Protein AF-A0A3D0Z3B1-F1 (afdb_monomer_lite)

Radius of gyration: 17.04 Å; chains: 1; bounding box: 24×19×64 Å

Structure (mmCIF, N/CA/C/O backbone):
data_AF-A0A3D0Z3B1-F1
#
_entry.id   AF-A0A3D0Z3B1-F1
#
loop_
_atom_site.group_PDB
_atom_site.id
_atom_site.type_symbol
_atom_site.label_atom_id
_atom_site.label_alt_id
_atom_site.label_comp_id
_atom_site.label_asym_id
_atom_site.label_entity_id
_atom_site.label_seq_id
_atom_site.pdbx_PDB_ins_code
_atom_site.Cartn_x
_atom_site.Cartn_y
_atom_site.Cartn_z
_atom_site.occupancy
_atom_site.B_iso_or_equiv
_atom_site.auth_seq_id
_atom_site.auth_comp_id
_atom_site.auth_asym_id
_atom_site.auth_atom_id
_atom_site.pdbx_PDB_model_num
ATOM 1 N N . MET A 1 1 ? -3.009 7.877 -39.534 1.00 71.69 1 MET A N 1
ATOM 2 C CA . MET A 1 1 ? -3.227 8.172 -38.096 1.00 71.69 1 MET A CA 1
ATOM 3 C C . MET A 1 1 ? -2.034 7.692 -37.270 1.00 71.69 1 MET A C 1
ATOM 5 O O . MET A 1 1 ? -1.586 6.574 -37.508 1.00 71.69 1 MET A O 1
ATOM 9 N N . PRO A 1 2 ? -1.496 8.490 -36.329 1.00 84.12 2 PRO A N 1
ATOM 10 C CA . PRO A 1 2 ? -0.343 8.090 -35.516 1.00 84.12 2 PRO A CA 1
ATOM 11 C C . PRO A 1 2 ? -0.721 7.120 -34.378 1.00 84.12 2 PRO A C 1
ATOM 13 O O . PRO A 1 2 ? -1.737 7.284 -33.707 1.00 84.12 2 PRO A O 1
ATOM 16 N N . ARG A 1 3 ? 0.125 6.109 -34.122 1.00 90.31 3 ARG A N 1
ATOM 17 C CA . ARG A 1 3 ? -0.060 5.114 -33.046 1.00 90.31 3 ARG A CA 1
ATOM 18 C C . ARG A 1 3 ? 0.529 5.606 -31.720 1.00 90.31 3 ARG A C 1
ATOM 20 O O . ARG A 1 3 ? 1.748 5.687 -31.576 1.00 90.31 3 ARG A O 1
ATOM 27 N N . VAL A 1 4 ? -0.308 5.806 -30.701 1.00 87.94 4 VAL A N 1
ATOM 28 C CA . VAL A 1 4 ? 0.153 6.164 -29.346 1.00 87.94 4 VAL A CA 1
ATOM 29 C C . VAL A 1 4 ? 0.634 4.919 -28.586 1.00 87.94 4 VAL A C 1
ATOM 31 O O . VAL A 1 4 ? -0.145 4.028 -28.241 1.00 87.94 4 VAL A O 1
ATOM 34 N N . LYS A 1 5 ? 1.941 4.835 -28.301 1.00 89.19 5 LYS A N 1
ATOM 35 C CA . LYS A 1 5 ? 2.529 3.773 -27.460 1.00 89.19 5 LYS A CA 1
ATOM 36 C C . LYS A 1 5 ? 2.402 4.102 -25.967 1.00 89.19 5 LYS A C 1
ATOM 38 O O . LYS A 1 5 ? 2.430 5.250 -25.547 1.00 89.19 5 LYS A O 1
ATOM 43 N N . ARG A 1 6 ? 2.352 3.052 -25.136 1.00 85.25 6 ARG A N 1
ATOM 44 C CA . ARG A 1 6 ? 2.162 3.152 -23.672 1.00 85.25 6 ARG A CA 1
ATOM 45 C C . ARG A 1 6 ? 3.339 3.804 -22.918 1.00 85.25 6 ARG A C 1
ATOM 47 O O . ARG A 1 6 ? 3.142 4.263 -21.796 1.00 85.25 6 ARG A O 1
ATOM 54 N N . GLY A 1 7 ? 4.540 3.868 -23.502 1.00 89.94 7 GLY A N 1
ATOM 55 C CA . GLY A 1 7 ? 5.704 4.564 -22.932 1.00 89.94 7 GLY A CA 1
ATOM 56 C C . GLY A 1 7 ? 5.978 4.236 -21.454 1.00 89.94 7 GLY A C 1
ATOM 57 O O . GLY A 1 7 ? 5.889 3.089 -21.014 1.00 89.94 7 GLY A O 1
ATOM 58 N N . VAL A 1 8 ? 6.286 5.263 -20.657 1.00 95.19 8 VAL A N 1
ATOM 59 C CA . VAL A 1 8 ? 6.671 5.136 -19.235 1.00 95.19 8 VAL A CA 1
ATOM 60 C C . VAL A 1 8 ? 5.495 5.157 -18.249 1.00 95.19 8 VAL A C 1
ATOM 62 O O . VAL A 1 8 ? 5.696 4.961 -17.044 1.00 95.19 8 VAL A O 1
ATOM 65 N N . THR A 1 9 ? 4.268 5.390 -18.721 1.00 94.81 9 THR A N 1
ATOM 66 C CA . THR A 1 9 ? 3.088 5.625 -17.865 1.00 94.81 9 THR A CA 1
ATOM 67 C C . THR A 1 9 ? 2.757 4.405 -17.002 1.00 94.81 9 THR A C 1
ATOM 69 O O . THR A 1 9 ? 2.580 4.533 -15.787 1.00 94.81 9 THR A O 1
ATOM 72 N N . LYS A 1 10 ? 2.801 3.198 -17.584 1.00 94.12 10 LYS A N 1
ATOM 73 C CA . LYS A 1 10 ? 2.586 1.930 -16.863 1.00 94.12 10 LYS A CA 1
ATOM 74 C C . LYS A 1 10 ? 3.602 1.739 -15.732 1.00 94.12 10 LYS A C 1
ATOM 76 O O . LYS A 1 10 ? 3.217 1.414 -14.609 1.00 94.12 10 LYS A O 1
ATOM 81 N N . ARG A 1 11 ? 4.888 2.004 -15.999 1.00 95.00 11 ARG A N 1
ATOM 82 C CA . ARG A 1 11 ? 5.964 1.898 -14.997 1.00 95.00 11 ARG A CA 1
ATOM 83 C C . ARG A 1 11 ? 5.747 2.881 -13.846 1.00 95.00 11 ARG A C 1
ATOM 85 O O . ARG A 1 11 ? 5.881 2.496 -12.686 1.00 95.00 11 ARG A O 1
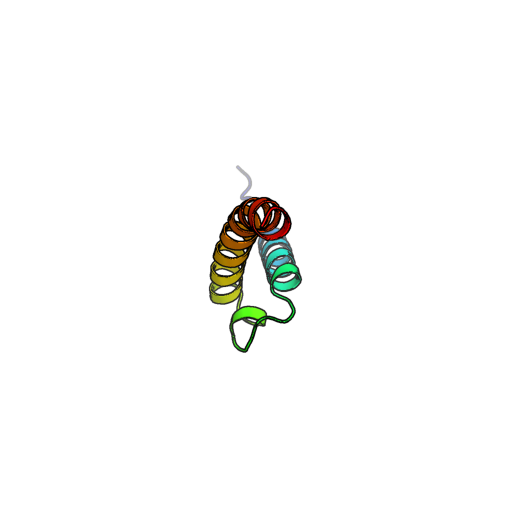ATOM 92 N N . ARG A 1 12 ? 5.370 4.129 -14.151 1.00 96.38 12 ARG A N 1
ATOM 93 C CA . ARG A 1 12 ? 5.047 5.148 -13.135 1.00 96.38 12 ARG A CA 1
ATOM 94 C C . ARG A 1 12 ? 3.867 4.712 -12.259 1.00 96.38 12 ARG A C 1
ATOM 96 O O . ARG A 1 12 ? 3.969 4.803 -11.039 1.00 96.38 12 ARG A O 1
ATOM 103 N N . ARG A 1 13 ? 2.796 4.164 -12.848 1.00 95.50 13 ARG A N 1
ATOM 104 C CA . ARG A 1 13 ? 1.641 3.632 -12.098 1.00 95.50 13 ARG A CA 1
ATOM 105 C C . ARG A 1 13 ? 2.041 2.500 -11.148 1.00 95.50 13 ARG A C 1
ATOM 107 O O . ARG A 1 13 ? 1.655 2.522 -9.986 1.00 95.50 13 ARG A O 1
ATOM 114 N N . HIS A 1 14 ? 2.846 1.544 -11.615 1.00 96.19 14 HIS A N 1
ATOM 115 C CA . HIS A 1 14 ? 3.282 0.422 -10.777 1.00 96.19 14 HIS A CA 1
ATOM 116 C C . HIS A 1 14 ? 4.128 0.896 -9.589 1.00 96.19 14 HIS A C 1
ATOM 118 O O . HIS A 1 14 ? 3.902 0.456 -8.464 1.00 96.19 14 HIS A O 1
ATOM 124 N N . LYS A 1 15 ? 5.044 1.849 -9.812 1.00 96.69 15 LYS A N 1
ATOM 125 C CA . LYS A 1 15 ? 5.854 2.435 -8.734 1.00 96.69 15 LYS A CA 1
ATOM 126 C C . LYS A 1 15 ? 5.009 3.164 -7.682 1.00 96.69 15 LYS A C 1
ATOM 128 O O . LYS A 1 15 ? 5.360 3.099 -6.510 1.00 96.69 15 LYS A O 1
ATOM 133 N N . LYS A 1 16 ? 3.901 3.819 -8.064 1.00 97.06 16 LYS A N 1
ATOM 134 C CA . LYS A 1 16 ? 2.976 4.449 -7.100 1.00 97.06 16 LYS A CA 1
ATOM 135 C C . LYS A 1 16 ? 2.374 3.414 -6.144 1.00 97.06 16 LYS A C 1
ATOM 137 O O . LYS A 1 16 ? 2.443 3.609 -4.938 1.00 97.06 16 LYS A O 1
ATOM 142 N N . ILE A 1 17 ? 1.862 2.298 -6.669 1.00 96.88 17 ILE A N 1
ATOM 143 C CA . ILE A 1 17 ? 1.271 1.230 -5.844 1.00 96.88 17 ILE A CA 1
ATOM 144 C C . ILE A 1 17 ? 2.325 0.538 -4.975 1.00 96.88 17 ILE A C 1
ATOM 146 O O . ILE A 1 17 ? 2.106 0.361 -3.784 1.00 96.88 17 ILE A O 1
ATOM 150 N N . LEU A 1 18 ? 3.505 0.227 -5.519 1.00 96.88 18 LEU A N 1
ATOM 151 C CA . LEU A 1 18 ? 4.590 -0.371 -4.728 1.00 96.88 18 LEU A CA 1
ATOM 152 C C . LEU A 1 18 ? 5.106 0.566 -3.628 1.00 96.88 18 LEU A C 1
ATOM 154 O O . LEU A 1 18 ? 5.526 0.100 -2.575 1.00 96.88 18 LEU A O 1
ATOM 158 N N . LYS A 1 19 ? 5.055 1.889 -3.840 1.00 97.19 19 LYS A N 1
ATOM 159 C CA . LYS A 1 19 ? 5.370 2.871 -2.794 1.00 97.19 19 LYS A CA 1
ATOM 160 C C . LYS A 1 19 ? 4.342 2.833 -1.657 1.00 97.19 19 LYS A C 1
ATOM 162 O O . LYS A 1 19 ? 4.747 2.951 -0.507 1.00 97.19 19 LYS A O 1
ATOM 167 N N . LEU A 1 20 ? 3.057 2.652 -1.971 1.00 95.88 20 LEU A N 1
ATOM 168 C CA . LEU A 1 20 ? 1.989 2.504 -0.973 1.00 95.88 20 LEU A CA 1
ATOM 169 C C . LEU A 1 20 ? 2.069 1.167 -0.224 1.00 95.88 20 LEU A C 1
ATOM 171 O O . LEU A 1 20 ? 1.794 1.122 0.965 1.00 95.88 20 LEU A O 1
ATOM 175 N N . ALA A 1 21 ? 2.488 0.098 -0.902 1.00 96.69 21 ALA A N 1
ATOM 176 C CA . ALA A 1 21 ? 2.619 -1.243 -0.332 1.00 96.69 21 ALA A CA 1
ATOM 177 C C . ALA A 1 21 ? 3.940 -1.481 0.435 1.00 96.69 21 ALA A C 1
ATOM 179 O O . ALA A 1 21 ? 4.287 -2.624 0.749 1.00 96.69 21 ALA A O 1
ATOM 180 N N . ARG A 1 22 ? 4.727 -0.429 0.707 1.00 94.50 22 ARG A N 1
ATOM 181 C CA . ARG A 1 22 ? 5.970 -0.551 1.484 1.00 94.50 22 ARG A CA 1
ATOM 182 C C . ARG A 1 22 ? 5.657 -1.073 2.888 1.00 94.50 22 ARG A C 1
ATOM 184 O O . ARG A 1 22 ? 4.695 -0.647 3.510 1.00 94.50 22 ARG A O 1
ATOM 191 N N . GLY A 1 23 ? 6.479 -2.003 3.370 1.00 95.25 23 GLY A N 1
ATOM 192 C CA . GLY A 1 23 ? 6.279 -2.661 4.665 1.00 95.25 23 GLY A CA 1
ATOM 193 C C . GLY A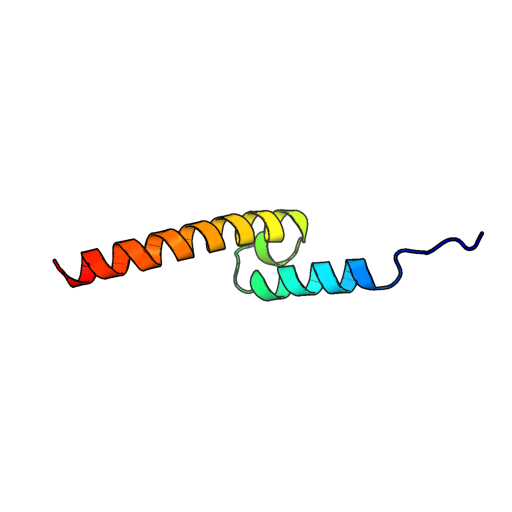 1 23 ? 5.344 -3.874 4.626 1.00 95.25 23 GLY A C 1
ATOM 194 O O . GLY A 1 23 ? 5.268 -4.606 5.607 1.00 95.25 23 GLY A O 1
ATOM 195 N N . PHE A 1 24 ? 4.671 -4.159 3.503 1.00 96.00 24 PHE A N 1
ATOM 196 C CA . PHE A 1 24 ? 3.887 -5.389 3.384 1.00 96.00 24 PHE A CA 1
ATOM 197 C C . PHE A 1 24 ? 4.789 -6.628 3.308 1.00 96.00 24 PHE A C 1
ATOM 199 O O . PHE A 1 24 ? 5.847 -6.628 2.671 1.00 96.00 24 PHE A O 1
ATOM 206 N N . ARG A 1 25 ? 4.348 -7.718 3.944 1.00 95.88 25 ARG A N 1
ATOM 207 C CA . ARG A 1 25 ? 5.108 -8.971 4.037 1.00 95.88 25 ARG A CA 1
ATOM 208 C C . ARG A 1 25 ? 5.248 -9.658 2.672 1.00 95.88 25 ARG A C 1
ATOM 210 O O . ARG A 1 25 ? 4.271 -9.826 1.940 1.00 95.88 25 ARG A O 1
ATOM 217 N N . GLY A 1 26 ? 6.461 -10.121 2.366 1.00 95.31 26 GLY A N 1
ATOM 218 C CA . GLY A 1 26 ? 6.741 -11.001 1.230 1.00 95.31 26 GLY A CA 1
ATOM 219 C C . GLY A 1 26 ? 6.410 -10.385 -0.133 1.00 95.31 26 GLY A C 1
ATOM 220 O O . GLY A 1 26 ? 6.812 -9.267 -0.450 1.00 95.31 26 GLY A O 1
ATOM 221 N N . THR A 1 27 ? 5.679 -11.126 -0.965 1.00 95.31 27 THR A N 1
ATOM 222 C CA . THR A 1 27 ? 5.346 -10.727 -2.345 1.00 95.31 27 THR A CA 1
ATOM 223 C C . THR A 1 27 ? 4.434 -9.503 -2.425 1.00 95.31 27 THR A C 1
ATOM 225 O O . THR A 1 27 ? 4.443 -8.814 -3.446 1.00 95.31 27 THR A O 1
ATOM 228 N N . ARG A 1 28 ? 3.712 -9.178 -1.344 1.00 95.06 28 ARG A N 1
ATOM 229 C CA . ARG A 1 28 ? 2.786 -8.036 -1.265 1.00 95.06 28 ARG A CA 1
ATOM 230 C C . ARG A 1 28 ? 3.480 -6.669 -1.278 1.00 95.06 28 ARG A C 1
ATOM 232 O O . ARG A 1 28 ? 2.799 -5.676 -1.480 1.00 95.06 28 ARG A O 1
ATOM 239 N N . SER A 1 29 ? 4.802 -6.599 -1.115 1.00 92.25 29 SER A N 1
ATOM 240 C CA . SER A 1 29 ? 5.585 -5.357 -1.271 1.00 92.25 29 SER A CA 1
ATOM 241 C C . SER A 1 29 ? 6.478 -5.335 -2.516 1.00 92.25 29 SER A C 1
ATOM 243 O O . SER A 1 29 ? 6.970 -4.274 -2.898 1.00 92.25 29 SER A O 1
ATOM 245 N N . LYS A 1 30 ? 6.685 -6.490 -3.167 1.00 93.25 30 LYS A N 1
ATOM 246 C CA . LYS A 1 30 ? 7.620 -6.648 -4.296 1.00 93.25 30 LYS A CA 1
ATOM 247 C C . LYS A 1 30 ? 6.915 -6.762 -5.649 1.00 93.25 30 LYS A C 1
ATOM 249 O O . LYS A 1 30 ? 7.363 -6.170 -6.630 1.00 93.25 30 LYS A O 1
ATOM 254 N N . LEU A 1 31 ? 5.813 -7.512 -5.720 1.00 96.44 31 LEU A N 1
ATOM 255 C CA . LEU A 1 31 ? 5.100 -7.791 -6.968 1.00 96.44 31 LEU A CA 1
ATOM 256 C C . LEU A 1 31 ? 3.874 -6.885 -7.108 1.00 96.44 31 LEU A C 1
ATOM 258 O O . LEU A 1 31 ? 3.066 -6.782 -6.192 1.00 96.44 31 LEU A O 1
ATOM 262 N N . PHE A 1 32 ? 3.692 -6.265 -8.280 1.00 94.88 32 PHE A N 1
ATOM 263 C CA . PHE A 1 32 ? 2.613 -5.289 -8.4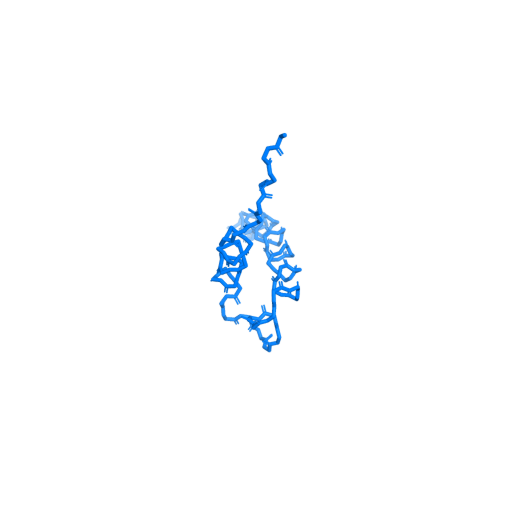98 1.00 94.88 32 PHE A CA 1
ATOM 264 C C . PHE A 1 32 ? 1.205 -5.866 -8.288 1.00 94.88 32 PHE A C 1
ATOM 266 O O . PHE A 1 32 ? 0.376 -5.193 -7.690 1.00 94.88 32 PHE A O 1
ATOM 273 N N . ARG A 1 33 ? 0.924 -7.082 -8.779 1.00 96.50 33 ARG A N 1
ATOM 274 C CA . ARG A 1 33 ? -0.418 -7.687 -8.679 1.00 96.50 33 ARG A CA 1
ATOM 275 C C . ARG A 1 33 ? -0.806 -7.963 -7.210 1.00 96.50 33 ARG A C 1
ATOM 277 O O . ARG A 1 33 ? -1.755 -7.326 -6.758 1.00 96.50 33 ARG A O 1
ATOM 284 N N . PRO A 1 34 ? -0.020 -8.739 -6.427 1.00 96.88 34 PRO A N 1
ATOM 285 C CA . PRO A 1 34 ? -0.288 -8.926 -4.999 1.00 96.88 34 PRO A CA 1
ATOM 286 C C . PRO A 1 34 ? -0.271 -7.623 -4.192 1.00 96.88 34 PRO A C 1
ATOM 288 O O . PRO A 1 34 ? -1.058 -7.459 -3.264 1.00 96.88 34 PRO A O 1
ATOM 291 N N . ALA A 1 35 ? 0.620 -6.683 -4.529 1.00 97.38 35 ALA A N 1
ATOM 292 C CA . ALA A 1 35 ? 0.677 -5.388 -3.856 1.00 97.38 35 ALA A CA 1
ATOM 293 C C . ALA A 1 35 ? -0.598 -4.572 -4.078 1.00 97.38 35 ALA A C 1
ATOM 295 O O . ALA A 1 35 ? -1.109 -3.963 -3.144 1.00 97.38 35 ALA A O 1
ATOM 296 N N . ASN A 1 36 ? -1.128 -4.567 -5.301 1.00 97.06 36 ASN A N 1
ATOM 297 C CA . ASN A 1 36 ? -2.348 -3.840 -5.623 1.00 97.06 36 ASN A CA 1
ATOM 298 C C . ASN A 1 36 ? -3.556 -4.407 -4.869 1.00 97.06 36 ASN A C 1
ATOM 300 O O . ASN A 1 36 ? -4.301 -3.640 -4.268 1.00 97.06 36 ASN A O 1
ATOM 304 N N . GLU A 1 37 ? -3.713 -5.731 -4.843 1.00 96.94 37 GLU A N 1
ATOM 305 C CA . GLU A 1 37 ? -4.769 -6.403 -4.071 1.00 96.94 37 GLU A CA 1
ATOM 306 C C . GLU A 1 37 ? -4.671 -6.068 -2.579 1.00 96.94 37 GLU A C 1
ATOM 308 O O . GLU A 1 37 ? -5.638 -5.617 -1.966 1.00 96.94 37 GLU A O 1
ATOM 313 N N . ALA A 1 38 ? -3.473 -6.191 -2.003 1.00 97.19 38 ALA A N 1
ATOM 314 C CA . ALA A 1 38 ? -3.251 -5.884 -0.596 1.00 97.19 38 ALA A CA 1
ATOM 315 C C . ALA A 1 38 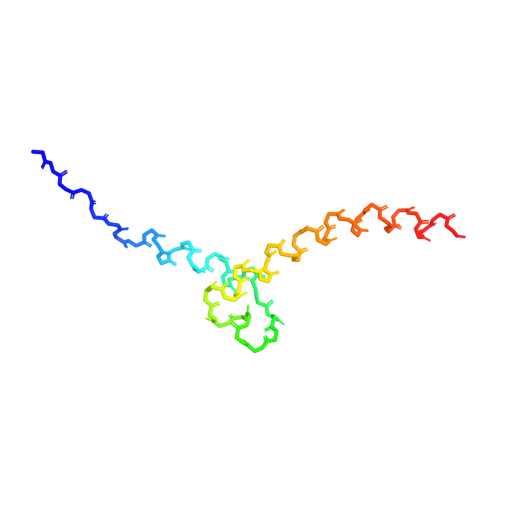? -3.548 -4.411 -0.262 1.00 97.19 38 ALA A C 1
ATOM 317 O O . ALA A 1 38 ? -4.160 -4.126 0.767 1.00 97.19 38 ALA A O 1
ATOM 318 N N . VAL A 1 39 ? -3.150 -3.472 -1.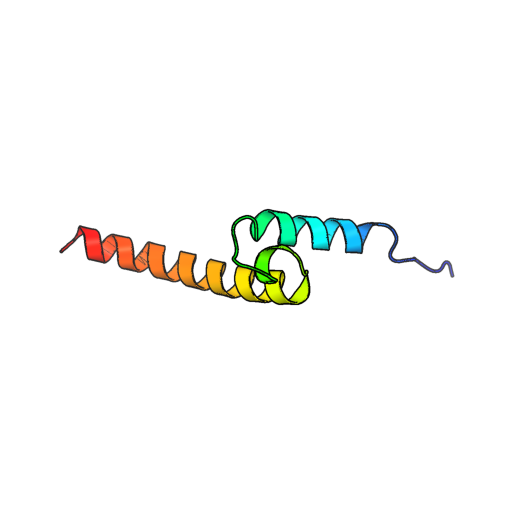130 1.00 97.06 39 VAL A N 1
ATOM 319 C CA . VAL A 1 39 ? -3.423 -2.037 -0.943 1.00 97.06 39 VAL A CA 1
ATOM 320 C C . VAL A 1 39 ? -4.924 -1.753 -1.002 1.00 97.06 39 VAL A C 1
ATOM 322 O O . VAL A 1 39 ? -5.418 -0.986 -0.180 1.00 97.06 39 VAL A O 1
ATOM 325 N N . LEU A 1 40 ? -5.669 -2.388 -1.911 1.00 97.00 40 LEU A N 1
ATOM 326 C CA . LEU A 1 40 ? -7.123 -2.214 -2.001 1.00 97.00 40 LEU A CA 1
ATOM 327 C C . LEU A 1 40 ? -7.828 -2.644 -0.708 1.00 97.00 40 LEU A C 1
ATOM 329 O O . LEU A 1 40 ? -8.632 -1.883 -0.164 1.00 97.00 40 LEU A O 1
ATOM 333 N N . HIS A 1 41 ? -7.477 -3.814 -0.168 1.00 96.94 41 HIS A N 1
ATOM 334 C CA . HIS A 1 41 ? -8.024 -4.271 1.110 1.00 96.94 41 HIS A CA 1
ATOM 335 C C . HIS A 1 41 ? -7.627 -3.349 2.268 1.00 96.94 41 HIS A C 1
ATOM 337 O O . HIS A 1 41 ? -8.480 -2.965 3.068 1.00 96.94 41 HIS A O 1
ATOM 343 N N . ALA A 1 42 ? -6.362 -2.921 2.326 1.00 96.56 42 ALA A N 1
ATOM 344 C CA . ALA A 1 42 ? -5.882 -2.012 3.364 1.00 96.56 42 ALA A CA 1
ATOM 345 C C . ALA A 1 42 ? -6.639 -0.671 3.368 1.00 96.56 42 ALA A C 1
ATOM 347 O O . ALA A 1 42 ? -6.977 -0.161 4.436 1.00 96.56 42 ALA A O 1
ATOM 348 N N . LEU A 1 43 ? -6.960 -0.117 2.195 1.00 96.69 43 LEU A N 1
ATOM 349 C CA . LEU A 1 43 ? -7.737 1.122 2.081 1.00 96.69 43 LEU A CA 1
ATOM 350 C C . LEU A 1 43 ? -9.184 0.948 2.567 1.00 96.69 43 LEU A C 1
ATOM 352 O O . LEU A 1 43 ? -9.697 1.810 3.290 1.00 96.69 43 LEU A O 1
ATOM 356 N N . ALA A 1 44 ? -9.826 -0.173 2.227 1.00 97.69 44 ALA A N 1
ATOM 357 C CA . ALA A 1 44 ? -11.170 -0.491 2.707 1.00 97.69 44 ALA A CA 1
ATOM 358 C C . ALA A 1 44 ? -11.197 -0.646 4.239 1.00 97.69 44 ALA A C 1
ATOM 360 O O . ALA A 1 44 ? -12.053 -0.066 4.918 1.00 97.69 44 ALA A O 1
ATOM 361 N N . TYR A 1 45 ? -10.214 -1.356 4.801 1.00 97.88 45 TYR A N 1
ATOM 362 C CA . TYR A 1 45 ? -10.060 -1.493 6.247 1.00 97.88 45 TYR A CA 1
ATOM 363 C C . TYR A 1 45 ? -9.798 -0.147 6.916 1.00 97.88 45 TYR A C 1
ATOM 365 O O . TYR A 1 45 ? -10.477 0.182 7.885 1.00 97.88 45 TYR A O 1
ATOM 373 N N . ALA A 1 46 ? -8.902 0.686 6.384 1.00 97.38 46 ALA A N 1
ATOM 374 C CA . ALA A 1 46 ? -8.621 2.009 6.941 1.00 97.38 46 ALA A CA 1
ATOM 375 C C . ALA A 1 46 ? -9.886 2.881 7.032 1.00 97.38 46 ALA A C 1
ATOM 377 O O . ALA A 1 46 ? -10.100 3.581 8.025 1.00 97.38 46 ALA A O 1
ATOM 378 N N . TYR A 1 47 ? -10.764 2.830 6.028 1.00 96.94 47 TYR A N 1
ATOM 379 C CA .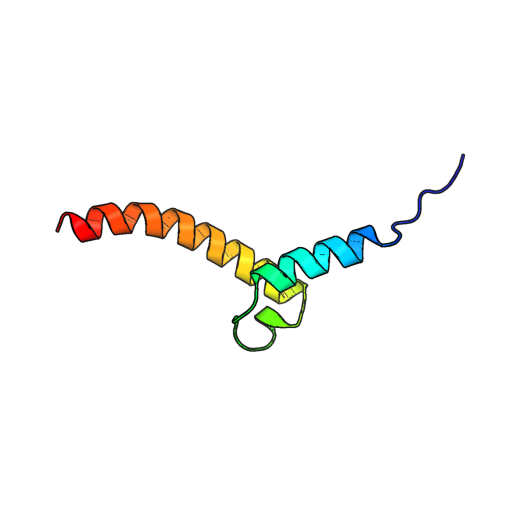 TYR A 1 47 ? -12.043 3.535 6.079 1.00 96.94 47 TYR A CA 1
ATOM 380 C C . TYR A 1 47 ? -12.954 3.019 7.200 1.00 96.94 47 TYR A C 1
ATOM 382 O O . TYR A 1 47 ? -13.451 3.815 8.003 1.00 96.94 47 TYR A O 1
ATOM 390 N N . ARG A 1 48 ? -13.129 1.695 7.292 1.00 97.44 48 ARG A N 1
ATOM 391 C CA . ARG A 1 48 ? -13.927 1.061 8.350 1.00 97.44 48 ARG A CA 1
ATOM 392 C C . ARG A 1 48 ? -13.364 1.375 9.737 1.00 97.44 48 ARG A C 1
ATOM 394 O O . ARG A 1 48 ? -14.110 1.833 10.602 1.00 97.44 48 ARG A O 1
ATOM 401 N N . HIS A 1 49 ? -12.060 1.197 9.931 1.00 97.81 49 HIS A N 1
ATOM 402 C CA . HIS A 1 49 ? -11.399 1.380 11.220 1.00 97.81 49 HIS A CA 1
ATOM 403 C C . HIS A 1 49 ? -11.433 2.829 11.705 1.00 97.81 49 HIS A C 1
ATOM 405 O O . HIS A 1 49 ? -11.601 3.066 12.897 1.00 97.81 49 HIS A O 1
ATOM 411 N N . ARG A 1 50 ? -11.380 3.826 10.808 1.00 97.25 50 ARG A N 1
ATOM 412 C CA . ARG A 1 50 ? -11.587 5.234 11.201 1.00 97.25 50 ARG A CA 1
ATOM 413 C C . ARG A 1 50 ? -12.960 5.475 11.836 1.00 97.25 50 ARG A C 1
ATOM 415 O O . ARG A 1 50 ? -13.074 6.343 12.701 1.00 97.25 50 ARG A O 1
ATOM 422 N N . ARG A 1 51 ? -13.994 4.734 11.419 1.00 95.38 51 ARG A N 1
ATOM 423 C CA . ARG A 1 51 ? -15.346 4.822 11.995 1.00 95.38 51 ARG A CA 1
ATOM 424 C C . ARG A 1 51 ? -15.451 4.059 13.314 1.00 95.38 51 ARG A C 1
ATOM 426 O O . ARG A 1 51 ? -16.012 4.611 14.256 1.00 95.38 51 ARG A O 1
ATOM 433 N N . THR A 1 52 ? -14.911 2.839 13.399 1.00 96.69 52 THR A N 1
ATOM 434 C CA . THR A 1 52 ? -14.942 2.058 14.652 1.00 96.69 52 THR A CA 1
ATOM 435 C C . THR A 1 52 ? -14.094 2.693 15.740 1.00 96.69 52 THR A C 1
ATOM 437 O O . THR A 1 52 ? -14.587 2.814 16.848 1.00 96.69 52 THR A O 1
ATOM 440 N N . ARG A 1 53 ? -12.924 3.256 15.415 1.00 96.38 53 ARG A N 1
ATOM 441 C CA . ARG A 1 53 ? -12.054 3.927 16.391 1.00 96.38 53 ARG A CA 1
ATOM 442 C C . ARG A 1 53 ? -12.785 5.011 17.191 1.00 96.38 53 ARG A C 1
ATOM 444 O O . ARG A 1 53 ? -12.582 5.139 18.387 1.00 96.38 53 ARG A O 1
ATOM 451 N N . LYS A 1 54 ? -13.679 5.777 16.552 1.00 95.94 54 LYS A N 1
ATOM 452 C CA . LYS A 1 54 ? -14.510 6.783 17.243 1.00 95.94 54 LYS A CA 1
ATOM 453 C C . LYS A 1 54 ? -15.496 6.169 18.242 1.00 95.94 54 LYS A C 1
ATOM 455 O O . LYS A 1 54 ? -15.906 6.857 19.162 1.00 95.94 54 LYS A O 1
ATOM 460 N N . ARG A 1 55 ? -15.934 4.929 18.016 1.00 95.62 55 ARG A N 1
ATOM 461 C CA . ARG A 1 55 ? -16.792 4.167 18.933 1.00 95.62 55 ARG A CA 1
ATOM 462 C C . ARG A 1 55 ? -15.958 3.551 20.051 1.00 95.62 55 ARG A C 1
ATOM 464 O O . ARG A 1 55 ? -16.383 3.614 21.192 1.00 95.62 55 ARG A O 1
ATOM 471 N N . ASP A 1 56 ? -14.775 3.038 19.717 1.00 95.56 56 ASP A N 1
ATOM 472 C CA . ASP A 1 56 ? -13.844 2.445 20.679 1.00 95.56 56 ASP A CA 1
ATOM 473 C C . ASP A 1 56 ? -13.403 3.475 21.730 1.00 95.56 56 ASP A C 1
ATOM 475 O O . ASP A 1 56 ? -13.379 3.152 22.904 1.00 95.56 56 ASP A O 1
ATOM 479 N N . PHE A 1 57 ? -13.162 4.732 21.335 1.00 95.81 57 PHE A N 1
ATOM 480 C CA . PHE A 1 57 ? -12.869 5.836 22.268 1.00 95.81 57 PHE A CA 1
ATOM 481 C C . PHE A 1 57 ? -14.068 6.333 23.096 1.00 95.81 57 PHE A C 1
ATOM 483 O O . PHE A 1 57 ? -13.875 7.127 24.008 1.00 95.81 57 PHE A O 1
ATOM 490 N N . ARG A 1 58 ? -15.304 5.975 22.722 1.00 93.94 58 ARG A N 1
ATOM 491 C CA . ARG A 1 58 ? -16.520 6.356 23.469 1.00 93.94 58 ARG A CA 1
ATOM 492 C C . ARG A 1 58 ? -16.937 5.303 24.491 1.00 93.94 58 ARG A C 1
ATOM 494 O O . ARG A 1 58 ? -17.824 5.593 25.285 1.00 93.94 58 ARG A O 1
ATOM 501 N N . ARG A 1 59 ? -16.396 4.089 24.386 1.00 79.38 59 ARG A N 1
ATOM 502 C CA . ARG A 1 59 ? -16.501 3.087 25.445 1.00 79.38 59 ARG A CA 1
ATOM 503 C C . ARG A 1 59 ? -15.604 3.494 26.600 1.00 79.38 59 ARG A C 1
ATOM 505 O O . ARG A 1 59 ? -16.031 3.221 27.735 1.00 79.38 59 ARG A O 1
#

Foldseek 3Di:
DDDDDPPCVVVVVQVVLLVQQPPPPDCLNPPSVNVNVVSVVVVVVVVVCVVVVVVVVVD

Secondary structure (DSSP, 8-state):
------TTHHHHHHHHHHHHTTT--THHHHSHHHHHHHHHHHHHHHHHHHHHHHHHTT-

Sequence (59 aa):
MPRVKRGVTKRRRHKKILKLARGFRGTRSKLFRPANEAVLHALAYAYRHRRTRKRDFRR

pLDDT: mean 94.58, std 4.62, range [71.69, 97.88]